Protein AF-A0A2S6AM91-F1 (afdb_monomer_lite)

Sequence (97 aa):
MVGIVTYLALAGGSMAHAAEGGTDWNGTKSQNHSWMKVSRAELATKTVDRACDELDLGDQCNNLVPLIVNEKSNHPNANGYWAENYFSPWRTRSGTW

Radius of gyration: 16.87 Å; chains: 1; bounding box: 31×57×35 Å

Organism: NCBI:txid37330

pLDDT: mean 77.29, std 19.12, range [31.05, 94.44]

Foldseek 3Di:
DPDDDPPPPPPPDPPDPQKDWDFDDDPPQAAGKTKIKDFLVRCVVDALLVSVVVHVPPPVCVVWRVQQVVQCVVCVPFRIKMKMAHPVVGDIDIYGD

Secondary structure (DSSP, 8-state):
--------------S----EEEEE--SSTTS-EEEEEEEHHHHTTS-HHHHHHTTT-GGGHHHHHHHHHHHHHH-TT-SEEEEEEEETTEEEEEEE-

Structure (mmCIF, N/CA/C/O backbone):
data_AF-A0A2S6AM91-F1
#
_entry.id   AF-A0A2S6AM91-F1
#
loop_
_atom_site.group_PDB
_atom_site.id
_atom_site.type_symbol
_atom_site.label_atom_id
_atom_site.label_alt_id
_atom_site.label_comp_id
_atom_site.label_asym_id
_atom_site.label_entity_id
_atom_site.label_seq_id
_atom_site.pdbx_PDB_ins_code
_atom_site.Cartn_x
_atom_site.Cartn_y
_atom_site.Cartn_z
_atom_site.occupancy
_atom_site.B_iso_or_equiv
_atom_site.auth_seq_id
_atom_site.auth_comp_id
_atom_site.auth_asym_id
_atom_site.auth_atom_id
_atom_site.pdbx_PDB_model_num
ATOM 1 N N . MET A 1 1 ? -3.282 50.430 16.575 1.00 37.00 1 MET A N 1
ATOM 2 C CA . MET A 1 1 ? -3.243 49.002 16.955 1.00 37.00 1 MET A CA 1
ATOM 3 C C . MET A 1 1 ? -3.666 48.202 15.737 1.00 37.00 1 MET A C 1
ATOM 5 O O . MET A 1 1 ? -4.835 48.238 15.385 1.00 37.00 1 MET A O 1
ATOM 9 N N . VAL A 1 2 ? -2.713 47.596 15.027 1.00 40.38 2 VAL A N 1
ATOM 10 C CA . VAL A 1 2 ? -3.009 46.740 13.868 1.00 40.38 2 VAL A CA 1
ATOM 11 C C . VAL A 1 2 ? -3.257 45.342 14.424 1.00 40.38 2 VAL A C 1
ATOM 13 O O . VAL A 1 2 ? -2.343 44.719 14.958 1.00 40.38 2 VAL A O 1
ATOM 16 N N . GLY A 1 3 ? -4.522 44.927 14.420 1.00 39.91 3 GLY A N 1
ATOM 17 C CA . GLY A 1 3 ? -4.956 43.637 14.941 1.00 39.91 3 GLY A CA 1
ATOM 18 C C . GLY A 1 3 ? -4.421 42.496 14.084 1.00 39.91 3 GLY A C 1
ATOM 19 O O . GLY A 1 3 ? -4.538 42.513 12.861 1.00 39.91 3 GLY A O 1
ATOM 20 N N . ILE A 1 4 ? -3.823 41.516 14.752 1.00 53.22 4 ILE A N 1
ATOM 21 C CA . ILE A 1 4 ? -3.386 40.244 14.185 1.00 53.22 4 ILE A CA 1
ATOM 22 C C . ILE A 1 4 ? -4.629 39.508 13.677 1.00 53.22 4 ILE A C 1
ATOM 24 O O . ILE A 1 4 ? -5.511 39.164 14.462 1.00 53.22 4 ILE A O 1
ATOM 28 N N . VAL A 1 5 ? -4.703 39.266 12.368 1.00 45.31 5 VAL A N 1
ATOM 29 C CA . VAL A 1 5 ? -5.657 38.309 11.800 1.00 45.31 5 VAL A CA 1
ATOM 30 C C . VAL A 1 5 ? -5.041 36.929 11.972 1.00 45.31 5 VAL A C 1
ATOM 32 O O . VAL A 1 5 ? -4.160 36.518 11.21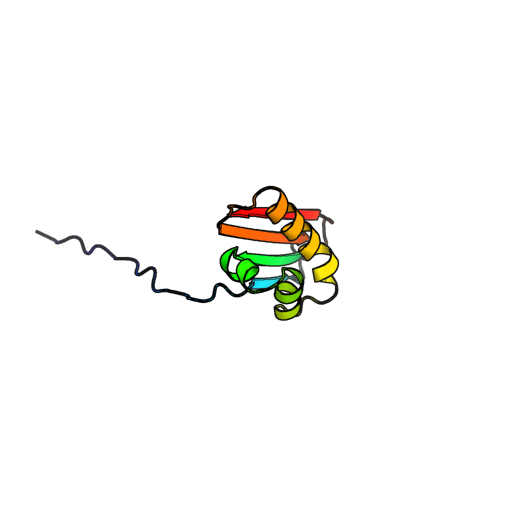7 1.00 45.31 5 VAL A O 1
ATOM 35 N N . THR A 1 6 ? -5.475 36.230 13.014 1.00 50.62 6 THR A N 1
ATOM 36 C CA . THR A 1 6 ? -5.229 34.801 13.178 1.00 50.62 6 THR A CA 1
ATOM 37 C C . THR A 1 6 ? -5.940 34.096 12.031 1.00 50.62 6 THR A C 1
ATOM 39 O O . THR A 1 6 ? -7.167 34.004 12.019 1.00 50.62 6 THR A O 1
ATOM 42 N N . TYR A 1 7 ? -5.185 33.608 11.050 1.00 39.06 7 TYR A N 1
ATOM 43 C CA . TYR A 1 7 ? -5.694 32.595 10.140 1.00 39.06 7 TYR A CA 1
ATOM 44 C C . TYR A 1 7 ? -5.965 31.355 10.995 1.00 39.06 7 TYR A C 1
ATOM 46 O O . TYR A 1 7 ? -5.064 30.565 11.271 1.00 39.06 7 TYR A O 1
ATOM 54 N N . LEU A 1 8 ? -7.208 31.201 11.461 1.00 42.94 8 LEU A N 1
ATOM 55 C CA . LEU A 1 8 ? -7.734 29.876 11.737 1.00 42.94 8 LEU A CA 1
ATOM 56 C C . LEU A 1 8 ? -7.672 29.153 10.395 1.00 42.94 8 LEU A C 1
ATOM 58 O O . LEU A 1 8 ? -8.552 29.313 9.550 1.00 42.94 8 LEU A O 1
ATOM 62 N N . ALA A 1 9 ? -6.593 28.401 10.183 1.00 41.69 9 ALA A N 1
ATOM 63 C CA . ALA A 1 9 ? -6.605 27.299 9.250 1.00 41.69 9 ALA A CA 1
ATOM 64 C C . ALA A 1 9 ? -7.718 26.380 9.747 1.00 41.69 9 ALA A C 1
ATOM 66 O O . ALA A 1 9 ? -7.546 25.595 10.679 1.00 41.69 9 ALA A O 1
ATOM 67 N N . LEU A 1 10 ? -8.904 26.583 9.183 1.00 40.06 10 LEU A N 1
ATOM 68 C CA . LEU A 1 10 ? -9.988 25.640 9.247 1.00 40.06 10 LEU A CA 1
ATOM 69 C C . LEU A 1 10 ? -9.383 24.345 8.699 1.00 40.06 10 LEU A C 1
ATOM 71 O O . LEU A 1 10 ? -9.228 24.183 7.490 1.00 40.06 10 LEU A O 1
ATOM 75 N N . ALA A 1 11 ? -9.015 23.434 9.598 1.00 43.75 11 ALA A N 1
ATOM 76 C CA . ALA A 1 11 ? -8.970 22.008 9.325 1.00 43.75 11 ALA A CA 1
ATOM 77 C C . ALA A 1 11 ? -10.423 21.577 9.047 1.00 43.75 11 ALA A C 1
ATOM 79 O O . ALA A 1 11 ? -11.075 20.918 9.851 1.00 43.75 11 ALA A O 1
ATOM 80 N N . GLY A 1 12 ? -10.981 22.117 7.960 1.00 31.05 12 GLY A N 1
ATOM 81 C CA . GLY A 1 12 ? -12.316 21.852 7.463 1.00 31.05 12 GLY A CA 1
ATOM 82 C C . GLY A 1 12 ? -12.312 20.426 6.951 1.00 31.05 12 GLY A C 1
ATOM 83 O O . GLY A 1 12 ? -11.488 20.071 6.115 1.00 31.05 12 GLY A O 1
ATOM 84 N N . GLY A 1 13 ? -13.164 19.606 7.555 1.00 35.41 13 GLY A N 1
ATOM 85 C CA . GLY A 1 13 ? -13.087 18.161 7.473 1.00 35.41 13 GLY A CA 1
ATOM 86 C C . GLY A 1 13 ? -13.100 17.605 6.055 1.00 35.41 13 GLY A C 1
ATOM 87 O O . GLY A 1 13 ? -13.983 17.908 5.259 1.00 35.41 13 GLY A O 1
ATOM 88 N N . SER A 1 14 ? -12.191 16.668 5.821 1.00 37.38 14 SER A N 1
ATOM 89 C CA . SER A 1 14 ? -12.397 15.592 4.860 1.00 37.38 14 SER A CA 1
ATOM 90 C C . SER A 1 14 ? -12.741 14.339 5.663 1.00 37.38 14 SER A C 1
ATOM 92 O O . SER A 1 14 ? -11.881 13.545 6.039 1.00 37.38 14 SER A O 1
ATOM 94 N N . MET A 1 15 ? -14.023 14.193 6.001 1.00 44.19 15 MET A N 1
ATOM 95 C CA . MET A 1 15 ? -14.587 12.937 6.502 1.00 44.19 15 MET A CA 1
ATOM 96 C C . MET A 1 15 ? -14.683 11.954 5.329 1.00 44.19 15 MET A C 1
ATOM 98 O O . MET A 1 15 ? -15.737 11.820 4.722 1.00 44.19 15 MET A O 1
ATOM 102 N N . ALA A 1 16 ? -13.536 11.368 4.982 1.00 40.16 16 ALA A N 1
ATOM 103 C CA . ALA A 1 16 ? -13.292 10.136 4.225 1.00 40.16 16 ALA A CA 1
ATOM 104 C C . ALA A 1 16 ? -11.844 10.243 3.728 1.00 40.16 16 ALA A C 1
ATOM 106 O O . ALA A 1 16 ? -11.592 10.768 2.646 1.00 40.16 16 ALA A O 1
ATOM 107 N N . HIS A 1 17 ? -10.874 9.818 4.542 1.00 55.38 17 HIS A N 1
ATOM 108 C CA . HIS A 1 17 ? -9.508 9.640 4.046 1.00 55.38 17 HIS A CA 1
ATOM 109 C C . HIS A 1 17 ? -9.498 8.356 3.217 1.00 55.38 17 HIS A C 1
ATOM 111 O O . HIS A 1 17 ? -9.066 7.316 3.713 1.00 55.38 17 HIS A O 1
ATOM 117 N N . ALA A 1 18 ? -10.074 8.445 2.012 1.00 64.00 18 ALA A N 1
ATOM 118 C CA . ALA A 1 18 ? -9.979 7.412 0.996 1.00 64.00 18 ALA A CA 1
ATOM 119 C C . ALA A 1 18 ? -8.519 6.968 0.899 1.00 64.00 18 ALA A C 1
ATOM 121 O O . ALA A 1 18 ? -7.619 7.808 1.010 1.00 64.00 18 ALA A O 1
ATOM 122 N N . ALA A 1 19 ? -8.270 5.675 0.708 1.00 78.19 19 ALA A N 1
ATOM 123 C CA . ALA A 1 19 ? -6.955 5.244 0.288 1.00 78.19 19 ALA A CA 1
ATOM 124 C C . ALA A 1 19 ? -6.552 6.068 -0.931 1.00 78.19 19 ALA A C 1
ATOM 126 O O . ALA A 1 19 ? -7.351 6.355 -1.822 1.00 78.19 19 ALA A O 1
ATOM 127 N N . GLU A 1 20 ? -5.308 6.501 -0.912 1.00 85.69 20 GLU A N 1
ATOM 128 C CA . GLU A 1 20 ? -4.712 7.297 -1.964 1.00 85.69 20 GLU A CA 1
ATOM 129 C C . GLU A 1 20 ? -3.506 6.518 -2.457 1.00 85.69 20 GLU A C 1
ATOM 131 O O . GLU A 1 20 ? -2.767 5.919 -1.678 1.00 85.69 20 GLU A O 1
ATOM 136 N N . GLY A 1 21 ? -3.287 6.526 -3.753 1.00 85.56 21 GLY A N 1
ATOM 137 C CA . GLY A 1 21 ? -2.182 5.811 -4.347 1.00 85.56 21 GLY A CA 1
ATOM 138 C C . GLY A 1 21 ? -2.128 6.068 -5.828 1.00 85.56 21 GLY A C 1
ATOM 139 O O . GLY A 1 21 ? -3.014 6.697 -6.409 1.00 85.56 21 GLY A O 1
ATOM 140 N N . GLY A 1 22 ? -1.052 5.601 -6.428 1.00 83.94 22 GLY A N 1
ATOM 141 C CA . GLY A 1 22 ? -0.802 5.811 -7.834 1.00 83.94 22 GLY A CA 1
ATOM 142 C C . GLY A 1 22 ? 0.423 5.052 -8.291 1.00 83.94 22 GLY A C 1
ATOM 143 O O . GLY A 1 22 ? 1.182 4.495 -7.494 1.00 83.94 22 GLY A O 1
ATOM 144 N N . THR A 1 23 ? 0.608 5.039 -9.604 1.00 84.12 23 THR A N 1
ATOM 145 C CA . THR A 1 23 ? 1.844 4.569 -10.216 1.00 84.12 23 THR A CA 1
ATOM 146 C C . THR A 1 23 ? 2.469 5.715 -10.985 1.00 84.12 23 THR A C 1
ATOM 148 O O . THR A 1 23 ? 1.932 6.165 -11.997 1.00 84.12 23 THR A O 1
ATOM 151 N N . ASP A 1 24 ? 3.621 6.172 -10.515 1.00 77.31 24 ASP A N 1
ATOM 152 C CA . ASP A 1 24 ? 4.420 7.159 -11.216 1.00 77.31 24 ASP A CA 1
ATOM 153 C C . ASP A 1 24 ? 5.221 6.453 -12.317 1.00 77.31 24 ASP A C 1
ATOM 155 O O . ASP A 1 24 ? 6.111 5.645 -12.049 1.00 77.31 24 ASP A O 1
ATOM 159 N N . TRP A 1 25 ? 4.901 6.760 -13.575 1.00 67.75 25 TRP A N 1
ATOM 160 C CA . TRP A 1 25 ? 5.690 6.389 -14.753 1.00 67.75 25 TRP A CA 1
ATOM 161 C C . TRP A 1 25 ? 6.309 7.655 -15.348 1.00 67.75 25 TRP A C 1
ATOM 163 O O . TRP A 1 25 ? 5.841 8.190 -16.350 1.00 67.75 25 TRP A O 1
ATOM 173 N N . ASN A 1 26 ? 7.359 8.175 -14.715 1.00 53.59 26 ASN A N 1
ATOM 174 C CA . ASN A 1 26 ? 8.091 9.317 -15.246 1.00 53.59 26 ASN A CA 1
ATOM 175 C C . ASN A 1 26 ? 9.194 8.819 -16.201 1.00 53.59 26 ASN A C 1
ATOM 177 O O . ASN A 1 26 ? 9.981 7.938 -15.860 1.00 53.59 26 ASN A O 1
ATOM 181 N N . GLY A 1 27 ? 9.290 9.385 -17.410 1.00 49.84 27 GLY A N 1
ATOM 182 C CA . GLY A 1 27 ? 10.267 8.981 -18.441 1.00 49.84 27 GLY A CA 1
ATOM 183 C C . GLY A 1 27 ? 11.738 9.035 -17.988 1.00 49.84 27 GLY A C 1
ATOM 184 O O . GLY A 1 27 ? 12.618 8.449 -18.621 1.00 49.84 27 GLY A O 1
ATOM 185 N N . THR A 1 28 ? 12.003 9.683 -16.853 1.00 51.97 28 THR A N 1
ATOM 186 C CA . THR A 1 28 ? 13.276 9.652 -16.134 1.00 51.97 28 THR A CA 1
ATOM 187 C C . THR A 1 28 ? 13.289 8.466 -15.159 1.00 51.97 28 THR A C 1
ATOM 189 O O . THR A 1 28 ? 12.694 8.524 -14.087 1.00 51.97 28 THR A O 1
ATOM 192 N N . LYS A 1 29 ? 13.998 7.390 -15.526 1.00 49.41 29 LYS A N 1
ATOM 193 C CA . LYS A 1 29 ? 14.049 6.052 -14.886 1.00 49.41 29 LYS A CA 1
ATOM 194 C C . LYS A 1 29 ? 14.375 5.971 -13.375 1.00 49.41 29 LYS A C 1
ATOM 196 O O . LYS A 1 29 ? 14.589 4.871 -12.879 1.00 49.41 29 LYS A O 1
ATOM 201 N N . SER A 1 30 ? 14.460 7.073 -12.636 1.00 49.53 30 SER A N 1
ATOM 202 C CA . SER A 1 30 ? 14.892 7.100 -11.228 1.00 49.53 30 SER A CA 1
ATOM 203 C C . SER A 1 30 ? 13.766 7.332 -10.213 1.00 49.53 30 SER A C 1
ATOM 205 O O . SER A 1 30 ? 14.041 7.344 -9.016 1.00 49.53 30 SER A O 1
ATOM 207 N N . GLN A 1 31 ? 12.518 7.527 -10.656 1.00 58.28 31 GLN A N 1
ATOM 208 C CA . GLN A 1 31 ? 11.367 7.746 -9.762 1.00 58.28 31 GLN A CA 1
ATOM 209 C C . GLN A 1 31 ? 10.139 6.900 -10.107 1.00 58.28 31 GLN A C 1
ATOM 211 O O . GLN A 1 31 ? 9.073 7.124 -9.538 1.00 58.28 31 GLN A O 1
ATOM 216 N N . ASN A 1 32 ? 10.276 5.913 -11.000 1.00 78.62 32 ASN A N 1
ATOM 217 C CA . ASN A 1 32 ? 9.155 5.029 -11.291 1.00 78.62 32 ASN A CA 1
ATOM 218 C C . ASN A 1 32 ? 8.861 4.184 -10.060 1.00 78.62 32 ASN A C 1
ATOM 220 O O . ASN A 1 32 ? 9.699 3.372 -9.657 1.00 78.62 32 ASN A O 1
ATOM 224 N N . HIS A 1 33 ? 7.692 4.386 -9.470 1.00 87.62 33 HIS A N 1
ATOM 225 C CA . HIS A 1 33 ? 7.251 3.637 -8.309 1.00 87.62 33 HIS A CA 1
ATOM 226 C C . HIS A 1 33 ? 5.730 3.599 -8.243 1.00 87.62 33 HIS A C 1
ATOM 228 O O . HIS A 1 33 ? 5.047 4.505 -8.711 1.00 87.62 33 HIS A O 1
ATOM 234 N N . SER A 1 34 ? 5.206 2.524 -7.676 1.00 89.12 34 SER A N 1
ATOM 235 C CA . SER A 1 34 ? 3.824 2.460 -7.222 1.00 89.12 34 SER A CA 1
ATOM 236 C C . SER A 1 34 ? 3.789 2.774 -5.739 1.00 89.12 34 SER A C 1
ATOM 238 O O . SER A 1 34 ? 4.639 2.286 -4.993 1.00 89.12 34 SER A O 1
ATOM 240 N N . TRP A 1 35 ? 2.809 3.537 -5.292 1.00 90.94 35 TRP A N 1
ATOM 241 C CA . TRP A 1 35 ? 2.645 3.856 -3.884 1.00 90.94 35 TRP A CA 1
ATOM 242 C C . TRP A 1 35 ? 1.181 3.788 -3.487 1.00 90.94 35 TRP A C 1
ATOM 244 O O . TRP A 1 35 ? 0.283 3.992 -4.303 1.00 90.94 35 TRP A O 1
ATOM 254 N N . MET A 1 36 ? 0.948 3.504 -2.212 1.00 91.25 36 MET A N 1
ATOM 255 C CA . MET A 1 36 ? -0.365 3.629 -1.603 1.00 91.25 36 MET A CA 1
ATOM 256 C C . MET A 1 36 ? -0.224 4.113 -0.164 1.00 91.25 36 MET A C 1
ATOM 258 O O . MET A 1 36 ? 0.734 3.780 0.537 1.00 91.25 36 MET A O 1
ATOM 262 N N . LYS A 1 37 ? -1.199 4.886 0.289 1.00 91.62 37 LYS A N 1
ATOM 263 C CA . LYS A 1 37 ? -1.365 5.332 1.6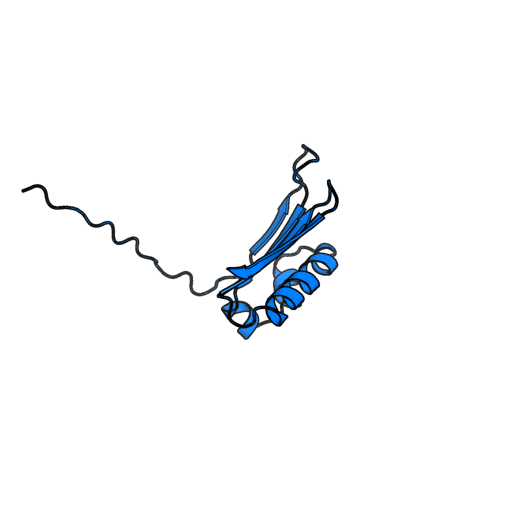64 1.00 91.62 37 LYS A CA 1
ATOM 264 C C . LYS A 1 37 ? -2.817 5.123 2.063 1.00 91.62 37 LYS A C 1
ATOM 266 O O . LYS A 1 37 ? -3.738 5.391 1.298 1.00 91.62 37 LYS A O 1
ATOM 271 N N . VAL A 1 38 ? -3.018 4.627 3.272 1.00 90.94 38 VAL A N 1
ATOM 272 C CA . VAL A 1 38 ? -4.340 4.318 3.801 1.00 90.94 38 VAL A CA 1
ATOM 273 C C . VAL A 1 38 ? -4.399 4.675 5.278 1.00 90.94 38 VAL A C 1
ATOM 275 O O . VAL A 1 38 ? -3.504 4.356 6.063 1.00 90.94 38 VAL A O 1
ATOM 278 N N . SER A 1 39 ? -5.457 5.367 5.677 1.00 89.44 39 SER A N 1
ATOM 279 C CA . SER A 1 39 ? -5.648 5.754 7.070 1.00 89.44 39 SER A CA 1
ATOM 280 C C . SER A 1 39 ? -6.134 4.580 7.914 1.00 89.44 39 SER A C 1
ATOM 282 O O . SER A 1 39 ? -6.894 3.725 7.457 1.00 89.44 39 SER A O 1
ATOM 284 N N . ARG A 1 40 ? -5.790 4.577 9.204 1.00 87.94 40 ARG A N 1
ATOM 285 C CA . ARG A 1 40 ? -6.322 3.598 10.161 1.00 87.94 40 ARG A CA 1
ATOM 286 C C . ARG A 1 40 ? -7.852 3.631 10.225 1.00 87.94 40 ARG A C 1
ATOM 288 O O . ARG A 1 40 ? -8.470 2.579 10.343 1.00 87.94 40 ARG A O 1
ATOM 295 N N . ALA A 1 41 ? -8.452 4.819 10.128 1.00 86.44 41 ALA A N 1
ATOM 296 C CA . ALA A 1 41 ? -9.905 4.988 10.092 1.00 86.44 41 ALA A CA 1
ATOM 297 C C . ALA A 1 41 ? -10.544 4.274 8.890 1.00 86.44 41 ALA A C 1
ATOM 299 O O . ALA A 1 41 ? -11.591 3.650 9.028 1.00 86.44 41 ALA A O 1
ATOM 300 N N . GLU A 1 42 ? -9.884 4.299 7.733 1.00 84.94 42 GLU A N 1
ATOM 301 C CA . GLU A 1 42 ? -10.338 3.567 6.556 1.00 84.94 42 GLU A CA 1
ATOM 302 C C . GLU A 1 42 ? -10.210 2.054 6.766 1.00 84.94 42 GLU A C 1
ATOM 304 O O . GLU A 1 42 ? -11.184 1.317 6.591 1.00 84.94 42 GLU A O 1
ATOM 309 N N . LEU A 1 43 ? -9.055 1.601 7.261 1.00 86.19 43 LEU A N 1
ATOM 310 C CA . LEU A 1 43 ? -8.810 0.190 7.578 1.00 86.19 43 LEU A CA 1
ATOM 311 C C . LEU A 1 43 ? -9.682 -0.372 8.714 1.00 86.19 43 LEU A C 1
ATOM 313 O O . LEU A 1 43 ? -9.637 -1.576 8.976 1.00 86.19 43 LEU A O 1
ATOM 317 N N . ALA A 1 44 ? -10.438 0.473 9.418 1.00 85.31 44 ALA A N 1
ATOM 318 C CA . ALA A 1 44 ? -11.457 0.038 10.368 1.00 85.31 44 ALA A CA 1
ATOM 319 C C . ALA A 1 44 ? -12.751 -0.411 9.666 1.00 85.31 44 ALA A C 1
ATOM 321 O O . ALA A 1 44 ? -13.525 -1.172 10.239 1.00 85.31 44 ALA A O 1
ATOM 322 N N . THR A 1 45 ? -12.978 0.053 8.435 1.00 84.69 45 THR A N 1
ATOM 323 C CA . THR A 1 45 ? -14.195 -0.213 7.649 1.00 84.69 45 THR A CA 1
ATOM 324 C C . THR A 1 45 ? -13.957 -1.151 6.467 1.00 84.69 45 THR A C 1
ATOM 326 O O . THR A 1 45 ? -14.895 -1.808 6.021 1.00 84.69 45 THR A O 1
ATOM 329 N N . LYS A 1 46 ? -12.713 -1.253 5.978 1.00 87.19 46 LYS A N 1
ATOM 330 C CA . LYS A 1 46 ? -12.326 -2.115 4.851 1.00 87.19 46 LYS A CA 1
ATOM 331 C C . LYS A 1 46 ? -10.954 -2.765 5.060 1.00 87.19 46 LYS A C 1
ATOM 333 O O . LYS A 1 46 ? -10.186 -2.375 5.939 1.00 87.19 46 LYS A O 1
ATOM 338 N N . THR A 1 47 ? -10.638 -3.772 4.251 1.00 89.00 47 THR A N 1
ATOM 339 C CA . THR A 1 47 ? -9.314 -4.412 4.237 1.00 89.00 47 THR A CA 1
ATOM 340 C C . THR A 1 47 ? -8.302 -3.582 3.441 1.00 89.00 47 THR A C 1
ATOM 342 O O . THR A 1 47 ? -8.675 -2.783 2.586 1.00 89.00 47 THR A O 1
ATOM 345 N N . VAL A 1 48 ? -7.007 -3.789 3.710 1.00 88.44 48 VAL A N 1
ATOM 346 C CA . VAL A 1 48 ? -5.905 -3.158 2.952 1.00 88.44 48 VAL A CA 1
ATOM 347 C C . VAL A 1 48 ? -5.964 -3.551 1.471 1.00 88.44 48 VAL A C 1
ATOM 349 O O . VAL A 1 48 ? -5.722 -2.724 0.604 1.00 88.44 48 VAL A O 1
ATOM 352 N N . ASP A 1 49 ? -6.330 -4.803 1.204 1.00 89.88 49 ASP A N 1
ATOM 353 C CA . ASP A 1 49 ? -6.533 -5.357 -0.134 1.00 89.88 49 ASP A CA 1
ATOM 354 C C . ASP A 1 49 ? -7.628 -4.600 -0.899 1.00 89.88 49 ASP A C 1
ATOM 356 O O . ASP A 1 49 ? -7.368 -4.020 -1.947 1.00 89.88 49 ASP A O 1
ATOM 360 N N . ARG A 1 50 ?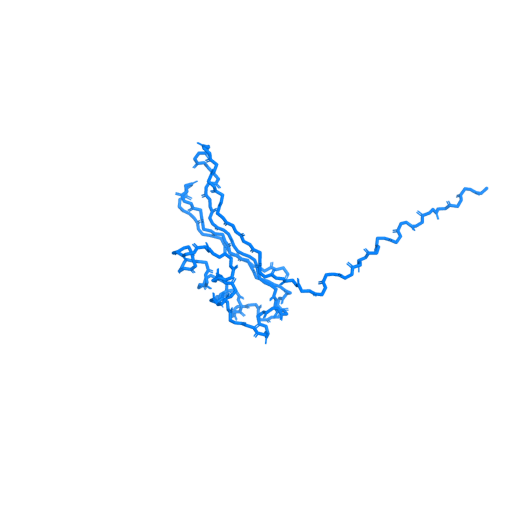 -8.808 -4.441 -0.280 1.00 89.19 50 ARG A N 1
ATOM 361 C CA . ARG A 1 50 ? -9.914 -3.667 -0.852 1.00 89.19 50 ARG A CA 1
ATOM 362 C C . ARG A 1 50 ? -9.543 -2.204 -1.098 1.00 89.19 50 ARG A C 1
ATOM 364 O O . ARG A 1 50 ? -9.967 -1.621 -2.088 1.00 89.19 50 ARG A O 1
ATOM 371 N N . ALA A 1 51 ? -8.776 -1.614 -0.186 1.00 88.62 51 ALA A N 1
ATOM 372 C CA . ALA A 1 51 ? -8.277 -0.253 -0.328 1.00 88.62 51 ALA A CA 1
ATOM 373 C C . ALA A 1 51 ? -7.321 -0.114 -1.528 1.00 88.62 51 ALA A C 1
ATOM 375 O O . ALA A 1 51 ? -7.324 0.914 -2.192 1.00 88.62 51 ALA A O 1
ATOM 376 N N . CYS A 1 52 ? -6.529 -1.150 -1.821 1.00 88.75 52 CYS A N 1
ATOM 377 C CA . CYS A 1 52 ? -5.648 -1.175 -2.984 1.00 88.75 52 CYS A CA 1
ATOM 378 C C . CYS A 1 52 ? -6.408 -1.418 -4.298 1.00 88.75 52 CYS A C 1
ATOM 380 O O . CYS A 1 52 ? -6.123 -0.757 -5.294 1.00 88.75 52 CYS A O 1
ATOM 382 N N . ASP A 1 53 ? -7.421 -2.290 -4.290 1.00 88.44 53 ASP A N 1
ATOM 383 C CA . ASP A 1 53 ? -8.315 -2.497 -5.439 1.00 88.44 53 ASP A CA 1
ATOM 384 C C . ASP A 1 53 ? -9.039 -1.208 -5.846 1.00 88.44 53 ASP A C 1
ATOM 386 O O . ASP A 1 53 ? -9.187 -0.912 -7.028 1.00 88.44 53 ASP A O 1
ATOM 390 N N . GLU A 1 54 ? -9.477 -0.408 -4.870 1.00 87.12 54 GLU A N 1
ATOM 391 C CA . GLU A 1 54 ? -10.138 0.881 -5.121 1.00 87.12 54 GLU A CA 1
ATOM 392 C C . GLU A 1 54 ? -9.207 1.926 -5.760 1.00 87.12 54 GLU A C 1
ATOM 394 O O . GLU A 1 54 ? -9.690 2.904 -6.329 1.00 87.12 54 GLU A O 1
ATOM 399 N N . LEU A 1 55 ? -7.891 1.700 -5.708 1.00 83.75 55 LEU A N 1
ATOM 400 C CA . LEU A 1 55 ? -6.869 2.527 -6.349 1.00 83.75 55 LEU A CA 1
ATOM 401 C C . LEU A 1 55 ? -6.501 2.059 -7.765 1.00 83.75 55 LEU A C 1
ATOM 403 O O . LEU A 1 55 ? -5.675 2.705 -8.407 1.00 83.75 55 LEU A O 1
ATOM 407 N N . ASP A 1 56 ? -7.083 0.953 -8.243 1.00 85.56 56 ASP A N 1
ATOM 408 C CA . ASP A 1 56 ? -6.841 0.375 -9.574 1.00 85.56 56 ASP A CA 1
ATOM 409 C C . ASP A 1 56 ? -5.343 0.141 -9.878 1.00 85.56 56 ASP A C 1
ATOM 411 O O . ASP A 1 56 ? -4.853 0.323 -10.992 1.00 85.56 56 ASP A O 1
ATOM 415 N N . LEU A 1 57 ? -4.574 -0.253 -8.855 1.00 80.19 57 LEU A N 1
ATOM 416 C CA . LEU A 1 57 ? -3.124 -0.475 -8.962 1.00 80.19 57 LEU A CA 1
ATOM 417 C C . LEU A 1 57 ? -2.754 -1.856 -9.540 1.00 80.19 57 LEU A C 1
ATOM 419 O O . LEU A 1 57 ? -1.576 -2.118 -9.813 1.00 80.19 57 LEU A O 1
ATOM 423 N N . GLY A 1 58 ? -3.738 -2.741 -9.725 1.00 85.25 58 GLY A N 1
ATOM 424 C CA . GLY A 1 58 ? -3.563 -4.082 -10.288 1.00 85.25 58 GLY A CA 1
ATOM 425 C C . GLY A 1 58 ? -2.489 -4.898 -9.560 1.00 85.25 58 GLY A C 1
ATOM 426 O O . GLY A 1 58 ? -2.457 -4.965 -8.332 1.00 85.25 58 GLY A O 1
ATOM 427 N N . ASP A 1 59 ? -1.555 -5.484 -10.315 1.00 84.88 59 ASP A N 1
ATOM 428 C CA . ASP A 1 59 ? -0.466 -6.316 -9.777 1.00 84.88 59 ASP A CA 1
ATOM 429 C C . ASP A 1 59 ? 0.435 -5.614 -8.748 1.00 84.88 59 ASP A C 1
ATOM 431 O O . ASP A 1 59 ? 1.121 -6.282 -7.971 1.00 84.88 59 ASP A O 1
ATOM 435 N N . GLN A 1 60 ? 0.443 -4.277 -8.694 1.00 84.69 60 GLN A N 1
ATOM 436 C CA . GLN A 1 60 ? 1.235 -3.557 -7.694 1.00 84.69 60 GLN A CA 1
ATOM 437 C C . GLN A 1 60 ? 0.702 -3.756 -6.273 1.00 84.69 60 GLN A C 1
ATOM 439 O O . GLN A 1 60 ? 1.485 -3.712 -5.318 1.00 84.69 60 GLN A O 1
ATOM 444 N N . CYS A 1 61 ? -0.587 -4.076 -6.121 1.00 88.25 61 CYS A N 1
ATOM 445 C CA . CYS A 1 61 ? -1.179 -4.409 -4.829 1.00 88.25 61 CYS A CA 1
ATOM 446 C C . CYS A 1 61 ? -0.484 -5.594 -4.155 1.00 88.25 61 CYS A C 1
ATOM 448 O O . CYS A 1 61 ? -0.255 -5.552 -2.946 1.00 88.25 61 CYS A O 1
ATOM 450 N N . ASN A 1 62 ? -0.024 -6.584 -4.927 1.00 89.25 62 ASN A N 1
ATOM 451 C CA . ASN A 1 62 ? 0.694 -7.745 -4.395 1.00 89.25 62 ASN A CA 1
ATOM 452 C C . ASN A 1 62 ? 1.985 -7.362 -3.653 1.00 89.25 62 ASN A C 1
ATOM 454 O O . ASN A 1 62 ? 2.389 -8.060 -2.727 1.00 89.25 62 ASN A O 1
ATOM 458 N N . ASN A 1 63 ? 2.620 -6.246 -4.030 1.00 89.19 63 ASN A N 1
ATOM 459 C CA . ASN A 1 63 ? 3.827 -5.748 -3.368 1.00 89.19 63 ASN A CA 1
ATOM 460 C C . ASN A 1 63 ? 3.509 -4.752 -2.241 1.00 89.19 63 ASN A C 1
ATOM 462 O O . ASN A 1 63 ? 4.204 -4.732 -1.228 1.00 89.19 63 ASN A O 1
ATOM 466 N N . LEU A 1 64 ? 2.468 -3.928 -2.395 1.00 90.56 64 LEU A N 1
ATOM 467 C CA . LEU A 1 64 ? 2.150 -2.838 -1.462 1.00 90.56 64 LEU A CA 1
ATOM 468 C C . LEU A 1 64 ? 1.310 -3.285 -0.255 1.00 90.56 64 LEU A C 1
ATOM 470 O O . LEU A 1 64 ? 1.582 -2.875 0.877 1.00 90.56 64 LEU A O 1
ATOM 474 N N . VAL A 1 65 ? 0.318 -4.153 -0.471 1.00 93.56 65 VAL A N 1
ATOM 475 C CA . VAL A 1 65 ? -0.571 -4.678 0.578 1.00 93.56 65 VAL A CA 1
ATOM 476 C C . VAL A 1 65 ? 0.206 -5.341 1.724 1.00 93.56 65 VAL A C 1
ATOM 478 O O . VAL A 1 65 ? -0.016 -4.945 2.873 1.00 93.56 65 VAL A O 1
ATOM 481 N N . PRO A 1 66 ? 1.134 -6.297 1.491 1.00 94.38 66 PRO A N 1
ATOM 482 C CA . PRO A 1 66 ? 1.848 -6.951 2.588 1.00 94.38 66 PRO A CA 1
ATOM 483 C C . PRO A 1 66 ? 2.725 -5.983 3.392 1.00 94.38 66 PRO A C 1
ATOM 485 O O . PRO A 1 66 ? 2.855 -6.155 4.603 1.00 94.38 66 PRO A O 1
ATOM 488 N N . LEU A 1 67 ? 3.276 -4.941 2.760 1.00 93.88 67 LEU A N 1
ATOM 489 C CA . LEU A 1 67 ? 4.062 -3.914 3.448 1.00 93.88 67 LEU A CA 1
ATOM 490 C C . LEU A 1 67 ? 3.197 -3.128 4.437 1.00 93.88 67 LEU A C 1
ATOM 492 O O . LEU A 1 67 ? 3.561 -2.992 5.602 1.00 93.88 67 LEU A O 1
ATOM 496 N N . ILE A 1 68 ? 2.011 -2.683 4.016 1.00 92.88 68 ILE A N 1
ATOM 497 C CA . ILE A 1 68 ? 1.080 -1.974 4.905 1.00 92.88 68 ILE A CA 1
ATOM 498 C C . ILE A 1 68 ? 0.509 -2.888 5.986 1.00 92.88 68 ILE A C 1
ATOM 500 O O . ILE A 1 68 ? 0.348 -2.457 7.127 1.00 92.88 68 ILE A O 1
ATOM 504 N N . VAL A 1 69 ? 0.228 -4.154 5.671 1.00 93.44 69 VAL A N 1
ATOM 505 C CA . VAL A 1 69 ? -0.192 -5.136 6.681 1.00 93.44 69 VAL A CA 1
ATOM 506 C C . VAL A 1 69 ? 0.904 -5.331 7.734 1.00 93.44 69 VAL A C 1
ATOM 508 O O . VAL A 1 69 ? 0.599 -5.369 8.927 1.00 93.44 69 VAL A O 1
ATOM 511 N N . ASN A 1 70 ? 2.172 -5.387 7.319 1.00 94.44 70 ASN A N 1
ATOM 512 C CA . ASN A 1 70 ? 3.309 -5.465 8.231 1.00 94.44 70 ASN A CA 1
ATOM 513 C C . ASN A 1 70 ? 3.430 -4.206 9.111 1.00 94.44 70 ASN A C 1
ATOM 515 O O . ASN A 1 70 ? 3.534 -4.330 10.330 1.00 94.44 70 ASN A O 1
ATOM 519 N N . GLU A 1 71 ? 3.336 -2.999 8.541 1.00 93.38 71 GLU A N 1
ATOM 520 C CA . GLU A 1 71 ? 3.322 -1.746 9.319 1.00 93.38 71 GLU A CA 1
ATOM 521 C C . GLU A 1 71 ? 2.150 -1.696 10.307 1.00 93.38 71 GLU A C 1
ATOM 523 O O . GLU A 1 71 ? 2.326 -1.324 11.464 1.00 93.38 71 GLU A O 1
ATOM 528 N N . LYS A 1 72 ? 0.957 -2.143 9.898 1.00 90.38 72 LYS A N 1
ATOM 529 C CA . LYS A 1 72 ? -0.215 -2.253 10.779 1.00 90.38 72 LYS A CA 1
ATOM 530 C C . LYS A 1 72 ? 0.022 -3.212 11.939 1.00 90.38 72 LYS A C 1
ATOM 532 O O . LYS A 1 72 ? -0.410 -2.926 13.054 1.00 90.38 72 LYS A O 1
ATOM 537 N N . SER A 1 73 ? 0.697 -4.331 11.692 1.00 91.88 73 SER A N 1
ATOM 538 C CA . SER A 1 73 ? 1.034 -5.299 12.736 1.00 91.88 73 SER A CA 1
ATOM 539 C C . SER A 1 73 ? 2.069 -4.748 13.723 1.00 91.88 73 SER A C 1
ATOM 541 O O . SER A 1 73 ? 1.932 -4.964 14.925 1.00 91.88 73 SER A O 1
ATOM 543 N N . ASN A 1 74 ? 3.083 -4.025 13.238 1.00 93.81 74 ASN A N 1
ATOM 544 C CA . ASN A 1 74 ? 4.148 -3.459 14.076 1.00 93.81 74 ASN A CA 1
ATOM 545 C C . ASN A 1 74 ? 3.713 -2.176 14.808 1.00 93.81 74 ASN A C 1
ATOM 547 O O . ASN A 1 74 ? 4.134 -1.921 15.937 1.00 93.81 74 ASN A O 1
ATOM 551 N N . HIS A 1 75 ? 2.831 -1.389 14.192 1.00 92.38 75 HIS A N 1
ATOM 552 C CA . HIS A 1 75 ? 2.363 -0.090 14.672 1.00 92.38 75 HIS A CA 1
ATOM 553 C C . HIS A 1 75 ? 0.823 0.008 14.618 1.00 92.38 75 HIS A C 1
ATOM 555 O O . HIS A 1 75 ? 0.253 0.827 13.889 1.00 92.38 75 HIS A O 1
ATOM 561 N N . PRO A 1 76 ? 0.094 -0.781 15.430 1.00 87.19 76 PRO A N 1
ATOM 562 C CA . PRO A 1 76 ? -1.371 -0.863 15.359 1.00 87.19 76 PRO A CA 1
ATOM 563 C C . PRO A 1 76 ? -2.100 0.434 15.751 1.00 87.19 76 PRO A C 1
ATOM 565 O O . PRO A 1 76 ? -3.283 0.597 15.455 1.00 87.19 76 PRO A O 1
ATOM 568 N N . ASN A 1 77 ? -1.405 1.363 16.415 1.00 88.62 77 ASN A N 1
ATOM 569 C CA . ASN A 1 77 ? -1.967 2.622 16.908 1.00 88.62 77 ASN A CA 1
ATOM 570 C C . ASN A 1 77 ? -1.623 3.846 16.044 1.00 88.62 77 ASN A C 1
ATOM 572 O O . ASN A 1 77 ? -1.992 4.953 16.427 1.00 88.62 77 ASN A O 1
ATOM 576 N N . ALA A 1 78 ? -0.942 3.665 14.908 1.00 88.38 78 ALA A N 1
ATOM 577 C CA . ALA A 1 78 ? -0.653 4.753 13.975 1.00 88.38 78 ALA A CA 1
ATOM 578 C C . ALA A 1 78 ? -1.933 5.385 13.394 1.00 88.38 78 ALA A C 1
ATOM 580 O O . ALA A 1 78 ? -2.997 4.758 13.370 1.00 88.38 78 ALA A O 1
ATOM 581 N N . ASN A 1 79 ? -1.839 6.625 12.910 1.00 88.81 79 ASN A N 1
ATOM 582 C CA . ASN A 1 79 ? -2.961 7.311 12.265 1.00 88.81 79 ASN A CA 1
ATOM 583 C C . ASN A 1 79 ? -3.179 6.794 10.838 1.00 88.81 79 ASN A C 1
ATOM 585 O O . ASN A 1 79 ? -4.317 6.745 10.358 1.00 88.81 79 ASN A O 1
ATOM 589 N N . GLY A 1 80 ? -2.113 6.347 10.178 1.00 88.75 80 GLY A N 1
ATOM 590 C CA . GLY A 1 80 ? -2.189 5.640 8.909 1.00 88.75 80 GLY A CA 1
ATOM 591 C C . GLY A 1 80 ? -0.886 4.970 8.501 1.00 88.75 80 GLY A C 1
ATOM 592 O O . GLY A 1 80 ? 0.120 5.018 9.212 1.00 88.75 80 GLY A O 1
ATOM 593 N N . TYR A 1 81 ? -0.949 4.309 7.353 1.00 92.75 81 TYR A N 1
ATOM 594 C CA . TYR A 1 81 ? 0.076 3.418 6.831 1.00 92.75 81 TYR A CA 1
ATOM 595 C C . TYR A 1 81 ? 0.326 3.718 5.363 1.00 92.75 81 TYR A C 1
ATOM 597 O O . TYR A 1 81 ? -0.621 3.944 4.609 1.00 92.75 81 TYR A O 1
ATOM 605 N N . TRP A 1 82 ? 1.584 3.711 4.946 1.00 93.25 82 TRP A N 1
ATOM 606 C CA . TRP A 1 82 ? 1.957 3.896 3.550 1.00 93.25 82 TRP A CA 1
ATOM 607 C C . TRP A 1 82 ? 2.981 2.855 3.117 1.00 93.25 82 TRP A C 1
ATOM 609 O O . TRP A 1 82 ? 3.755 2.337 3.924 1.00 93.25 82 TRP A O 1
ATOM 619 N N . ALA A 1 83 ? 2.976 2.567 1.823 1.00 93.69 83 ALA A N 1
ATOM 620 C CA . ALA A 1 83 ? 3.966 1.747 1.156 1.00 93.69 83 ALA A CA 1
ATOM 621 C C . ALA A 1 83 ? 4.299 2.334 -0.215 1.00 93.69 83 ALA A C 1
ATOM 623 O O . ALA A 1 83 ? 3.443 2.883 -0.904 1.00 93.69 83 ALA A O 1
ATOM 624 N N . GLU A 1 84 ? 5.553 2.178 -0.610 1.00 91.12 84 GLU A N 1
ATOM 625 C CA . GLU A 1 84 ? 6.102 2.535 -1.909 1.00 91.12 84 GLU A CA 1
ATOM 626 C C . GLU A 1 84 ? 6.892 1.335 -2.443 1.00 91.12 84 GLU A C 1
ATOM 628 O O . GLU A 1 84 ? 7.687 0.724 -1.727 1.00 91.12 84 GLU A O 1
ATOM 633 N N . ASN A 1 85 ? 6.731 1.029 -3.722 1.00 89.94 85 ASN A N 1
ATOM 634 C CA . ASN A 1 85 ? 7.484 0.015 -4.441 1.00 89.94 85 A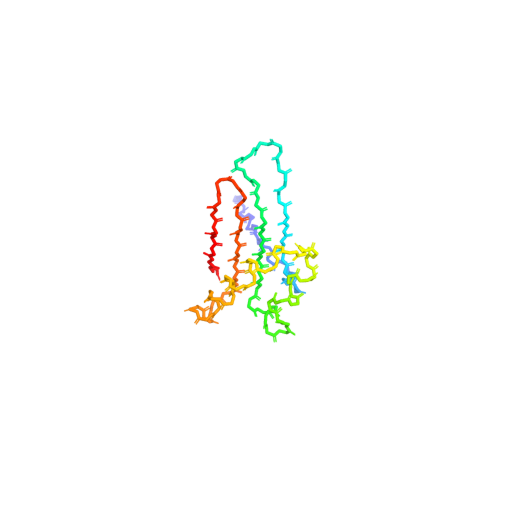SN A CA 1
ATOM 635 C C . ASN A 1 85 ? 8.090 0.652 -5.693 1.00 89.94 85 ASN A C 1
ATOM 637 O O . ASN A 1 85 ? 7.386 0.975 -6.645 1.00 89.94 85 ASN A O 1
ATOM 641 N N . TYR A 1 86 ? 9.399 0.874 -5.666 1.00 86.44 86 TYR A N 1
ATOM 642 C CA . TYR A 1 86 ? 10.162 1.506 -6.734 1.00 86.44 86 TYR A CA 1
ATOM 643 C C . TYR A 1 86 ? 10.658 0.458 -7.726 1.00 86.44 86 TYR A C 1
ATOM 645 O O . TYR A 1 86 ? 11.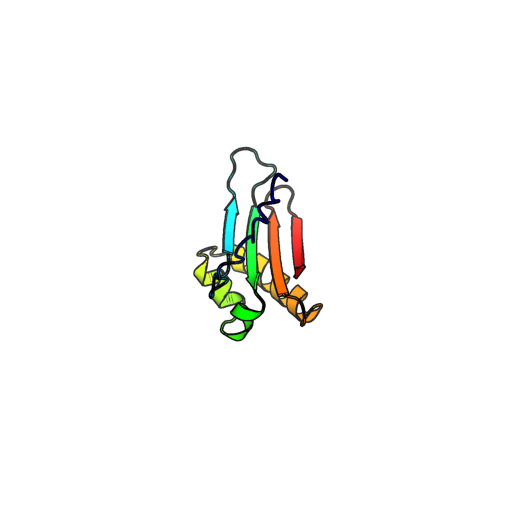243 -0.552 -7.337 1.00 86.44 86 TYR A O 1
ATOM 653 N N . PHE A 1 87 ? 10.491 0.747 -9.015 1.00 81.44 87 PHE A N 1
ATOM 654 C CA . PHE A 1 87 ? 10.893 -0.122 -10.122 1.00 81.44 87 PHE A CA 1
ATOM 655 C C . PHE A 1 87 ? 12.353 0.090 -10.552 1.00 81.44 87 PHE A C 1
ATOM 657 O O . PHE A 1 87 ? 12.920 -0.746 -11.252 1.00 81.44 87 PHE A O 1
ATOM 664 N N . SER A 1 88 ? 12.975 1.219 -10.182 1.00 75.81 88 SER A N 1
ATOM 665 C CA . SER A 1 88 ? 14.372 1.523 -10.522 1.00 75.81 88 SER A CA 1
ATOM 666 C C . SER A 1 88 ? 14.958 2.652 -9.645 1.00 75.81 88 SER A C 1
ATOM 668 O O . SER A 1 88 ? 14.545 3.807 -9.784 1.00 75.81 88 SER A O 1
ATOM 670 N N . PRO A 1 89 ? 15.944 2.363 -8.768 1.00 73.12 89 PRO A N 1
ATOM 671 C CA . PRO A 1 89 ? 16.385 1.020 -8.380 1.00 73.12 89 PRO A CA 1
ATOM 672 C C . PRO A 1 89 ? 15.248 0.243 -7.699 1.00 73.12 89 PRO A C 1
ATOM 674 O O . PRO A 1 89 ? 14.377 0.855 -7.083 1.00 73.12 89 PRO A O 1
ATOM 677 N N . TRP A 1 90 ? 15.265 -1.089 -7.798 1.00 80.44 90 TRP A N 1
ATOM 678 C CA . TRP A 1 90 ? 14.311 -1.953 -7.096 1.00 80.44 90 TRP A CA 1
ATOM 679 C C . TRP A 1 90 ? 14.441 -1.759 -5.586 1.00 80.44 90 TRP A C 1
ATOM 681 O O . TRP A 1 90 ? 15.422 -2.192 -4.981 1.00 80.44 90 TRP A O 1
ATOM 691 N N . ARG A 1 91 ? 13.473 -1.066 -4.983 1.00 86.69 91 ARG A N 1
ATOM 692 C CA . ARG A 1 91 ? 13.418 -0.837 -3.535 1.00 86.69 91 ARG A CA 1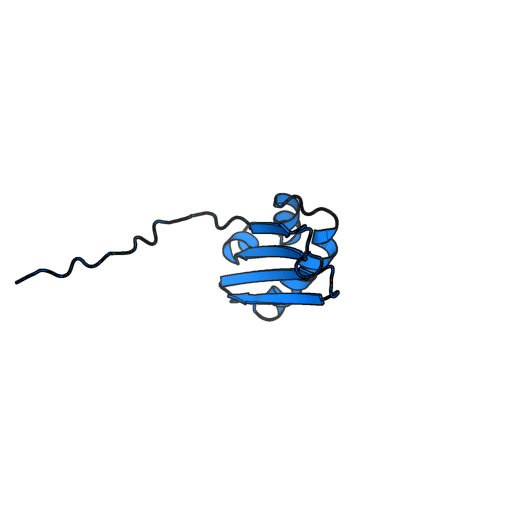
ATOM 693 C C . ARG A 1 91 ? 11.973 -0.721 -3.078 1.00 86.69 91 ARG A C 1
ATOM 695 O O . ARG A 1 91 ? 11.164 -0.070 -3.729 1.00 86.69 91 ARG A O 1
ATOM 702 N N . THR A 1 92 ? 11.676 -1.274 -1.918 1.00 89.38 92 THR A N 1
ATOM 703 C CA . THR A 1 92 ? 10.399 -1.076 -1.234 1.00 89.38 92 THR A CA 1
ATOM 704 C C . THR A 1 92 ? 10.612 -0.199 -0.013 1.00 89.38 92 THR A C 1
ATOM 706 O O . THR A 1 92 ? 11.650 -0.277 0.648 1.00 89.38 92 THR A O 1
ATOM 709 N N . ARG A 1 93 ? 9.639 0.650 0.293 1.00 90.38 93 ARG A N 1
ATOM 710 C CA . ARG A 1 93 ? 9.610 1.460 1.508 1.00 90.38 93 ARG A CA 1
ATOM 711 C C . ARG A 1 93 ? 8.219 1.381 2.103 1.00 90.38 93 ARG A C 1
ATOM 713 O O . ARG A 1 93 ? 7.239 1.279 1.377 1.00 90.38 93 ARG A O 1
ATOM 720 N N . SER A 1 94 ? 8.143 1.425 3.417 1.00 92.94 94 SER A N 1
ATOM 721 C CA . SER A 1 94 ? 6.889 1.469 4.149 1.00 92.94 94 SER A CA 1
ATOM 722 C C . SER A 1 94 ? 7.073 2.295 5.405 1.00 92.94 94 SER A C 1
ATOM 724 O O . SER A 1 94 ? 8.201 2.560 5.832 1.00 92.94 94 SER A O 1
ATOM 726 N N . GLY A 1 95 ? 5.961 2.730 5.975 1.00 92.94 95 GLY A N 1
ATOM 727 C CA . GLY A 1 95 ? 5.978 3.398 7.258 1.00 92.94 95 GLY A CA 1
ATOM 728 C C . GLY A 1 95 ? 4.598 3.837 7.704 1.00 92.94 95 GLY A C 1
ATOM 729 O O . GLY A 1 95 ? 3.571 3.527 7.093 1.00 92.94 95 GLY A O 1
ATOM 730 N N . THR A 1 96 ? 4.602 4.616 8.777 1.00 93.62 96 THR A N 1
ATOM 731 C CA . THR A 1 96 ? 3.401 5.150 9.415 1.00 93.62 96 THR A CA 1
ATOM 732 C C . THR A 1 96 ? 3.463 6.662 9.572 1.00 93.62 96 THR A C 1
ATOM 734 O O . THR A 1 96 ? 4.550 7.243 9.559 1.00 93.62 96 THR A O 1
ATOM 737 N N . TRP A 1 97 ? 2.305 7.283 9.783 1.00 87.44 97 TRP A N 1
ATOM 738 C CA . TRP A 1 97 ? 2.169 8.659 10.276 1.00 87.44 97 TRP A CA 1
ATOM 739 C C . TRP A 1 97 ? 1.108 8.745 11.379 1.00 87.44 97 TRP A C 1
ATOM 741 O O . TRP A 1 97 ? 0.319 7.779 11.526 1.00 87.44 97 TRP A O 1
#